Protein AF-A0A842VRJ4-F1 (afdb_monomer_lite)

Foldseek 3Di:
DDDDPPPPPVVPPPPPPDDDDDDPPDDDPDPPPVQPPPPPDDPDDFDQDPNFTWDFPVRLCVLLVHHPVRVVVCVVVVVDDAAPDADPVRTRIDGPVNSVVSNVSVPDDPDD

Secondary structure (DSSP, 8-state):
----TTSSSSSSSGGG-------S---------TT-----S--PPPEEETTEEEEEHHHHHHHHT--HHHHHHHHHHTSSPPPS-B-TT--BEE-HHHHHHHHHHHH-----

Radius of gyration: 24.14 Å; chains: 1; bounding box: 70×56×39 Å

Structure (mmCIF, N/CA/C/O backbone):
data_AF-A0A842VRJ4-F1
#
_entry.id   AF-A0A842VRJ4-F1
#
loop_
_atom_site.group_PDB
_atom_site.id
_atom_site.type_symbol
_atom_site.label_atom_id
_atom_site.label_alt_id
_atom_site.label_comp_id
_atom_site.label_asym_id
_atom_site.label_entity_id
_atom_site.label_seq_id
_atom_site.pdbx_PDB_ins_code
_atom_site.Cartn_x
_atom_site.Cartn_y
_atom_site.Cartn_z
_atom_site.occupancy
_atom_site.B_iso_or_equiv
_atom_site.auth_seq_id
_atom_site.auth_comp_id
_atom_site.auth_asym_id
_atom_site.auth_atom_id
_atom_site.pdbx_PDB_model_num
ATOM 1 N N . MET A 1 1 ? 54.005 -25.504 5.655 1.00 41.00 1 MET A N 1
ATOM 2 C CA . MET A 1 1 ? 52.635 -24.961 5.539 1.00 41.00 1 MET A CA 1
ATOM 3 C C . MET A 1 1 ? 51.728 -26.044 4.990 1.00 41.00 1 MET A C 1
ATOM 5 O O . MET A 1 1 ? 51.775 -26.344 3.808 1.00 41.00 1 MET A O 1
ATOM 9 N N . LYS A 1 2 ? 50.998 -26.705 5.890 1.00 46.06 2 LYS A N 1
ATOM 10 C CA . LYS A 1 2 ? 49.947 -27.672 5.574 1.00 46.06 2 LYS A CA 1
ATOM 11 C C . LYS A 1 2 ? 48.639 -26.891 5.490 1.00 46.06 2 LYS A C 1
ATOM 13 O O . LYS A 1 2 ? 48.284 -26.261 6.479 1.00 46.06 2 LYS A O 1
ATOM 18 N N . LEU A 1 3 ? 47.944 -26.942 4.356 1.00 44.84 3 LEU A N 1
ATOM 19 C CA . LEU A 1 3 ? 46.532 -26.575 4.280 1.00 44.84 3 LEU A CA 1
ATOM 20 C C . LEU A 1 3 ? 45.831 -27.418 3.195 1.00 44.84 3 LEU A C 1
ATOM 22 O O . LEU A 1 3 ? 46.078 -27.261 2.006 1.00 44.84 3 LEU A O 1
ATOM 26 N N . ASN A 1 4 ? 44.964 -28.313 3.673 1.00 45.78 4 ASN A N 1
ATOM 27 C CA . ASN A 1 4 ? 43.697 -28.757 3.081 1.00 45.78 4 ASN A CA 1
ATOM 28 C C . ASN A 1 4 ? 43.668 -29.597 1.790 1.00 45.78 4 ASN A C 1
ATOM 30 O O . ASN A 1 4 ? 43.011 -29.249 0.816 1.00 45.78 4 ASN A O 1
ATOM 34 N N . ALA A 1 5 ? 44.178 -30.828 1.886 1.00 54.34 5 ALA A N 1
ATOM 35 C CA . ALA A 1 5 ? 43.800 -31.951 1.013 1.00 54.34 5 ALA A CA 1
ATOM 36 C C . ALA A 1 5 ? 42.419 -32.582 1.355 1.00 54.34 5 ALA A C 1
ATOM 38 O O . ALA A 1 5 ? 42.069 -33.633 0.827 1.00 54.34 5 ALA A O 1
ATOM 39 N N . TYR A 1 6 ? 41.624 -31.964 2.242 1.00 56.69 6 TYR A N 1
ATOM 40 C CA . TYR A 1 6 ? 40.382 -32.547 2.782 1.00 56.69 6 TYR A CA 1
ATOM 41 C C . TYR A 1 6 ? 39.098 -32.138 2.029 1.00 56.69 6 TYR A C 1
ATOM 43 O O . TYR A 1 6 ? 38.030 -32.676 2.294 1.00 56.69 6 TYR A O 1
ATOM 51 N N . ILE A 1 7 ? 39.172 -31.215 1.063 1.00 55.00 7 ILE A N 1
ATOM 52 C CA . ILE A 1 7 ? 37.980 -30.693 0.360 1.00 55.00 7 ILE A CA 1
ATOM 53 C C . ILE A 1 7 ? 37.672 -31.469 -0.935 1.00 55.00 7 ILE A C 1
ATOM 55 O O . ILE A 1 7 ? 36.524 -31.524 -1.362 1.00 55.00 7 ILE A O 1
ATOM 59 N N . PHE A 1 8 ? 38.655 -32.155 -1.525 1.00 52.16 8 PHE A N 1
ATOM 60 C CA . PHE A 1 8 ? 38.472 -32.853 -2.807 1.00 52.16 8 PHE A CA 1
ATOM 61 C C . PHE A 1 8 ? 38.000 -34.309 -2.694 1.00 52.16 8 PHE A C 1
ATOM 63 O O . PHE A 1 8 ? 37.450 -34.852 -3.647 1.00 52.16 8 PHE A O 1
ATOM 70 N N . ILE A 1 9 ? 38.168 -34.946 -1.533 1.00 53.12 9 ILE A N 1
ATOM 71 C CA . ILE A 1 9 ? 37.883 -36.383 -1.365 1.00 53.12 9 ILE A CA 1
ATOM 72 C C . ILE A 1 9 ? 36.426 -36.636 -0.927 1.00 53.12 9 ILE A C 1
ATOM 74 O O . ILE A 1 9 ? 35.908 -37.733 -1.112 1.00 53.12 9 ILE A O 1
ATOM 78 N N . SER A 1 10 ? 35.710 -35.612 -0.448 1.00 49.19 10 SER A N 1
ATOM 79 C CA . SER A 1 10 ? 34.321 -35.761 0.021 1.00 49.19 10 SER A CA 1
ATOM 80 C C . SER A 1 10 ? 33.253 -35.617 -1.080 1.00 49.19 10 SER A C 1
ATOM 82 O O . SER A 1 10 ? 32.104 -35.995 -0.879 1.00 49.19 10 SER A O 1
ATOM 84 N N . PHE A 1 11 ? 33.606 -35.120 -2.272 1.00 45.22 11 PHE A N 1
ATOM 85 C CA . PHE A 1 11 ? 32.644 -34.941 -3.374 1.00 45.22 11 PHE A CA 1
ATOM 86 C C . PHE A 1 11 ? 32.475 -36.203 -4.244 1.00 45.22 11 PHE A C 1
ATOM 88 O O . PHE A 1 11 ? 31.475 -36.363 -4.939 1.00 45.22 11 PHE A O 1
ATOM 95 N N . PHE A 1 12 ? 33.428 -37.139 -4.181 1.00 49.34 12 PHE A N 1
ATOM 96 C CA . PHE A 1 12 ? 33.477 -38.304 -5.075 1.00 49.34 12 PHE A CA 1
ATOM 97 C C . PHE A 1 12 ? 32.681 -39.528 -4.591 1.00 49.34 12 PHE A C 1
ATOM 99 O O . PHE A 1 12 ? 32.523 -40.493 -5.336 1.00 49.34 12 PHE A O 1
ATOM 106 N N . ILE A 1 13 ? 32.155 -39.505 -3.363 1.00 53.72 13 ILE A N 1
ATOM 107 C CA . ILE A 1 13 ? 31.444 -40.651 -2.764 1.00 53.72 13 ILE A CA 1
ATOM 108 C C . ILE A 1 13 ? 29.915 -40.539 -2.920 1.00 53.72 13 ILE A C 1
ATOM 110 O O . ILE A 1 13 ? 29.215 -41.545 -2.839 1.00 53.72 13 ILE A O 1
ATOM 114 N N . PHE A 1 14 ? 29.376 -39.361 -3.248 1.00 47.34 14 PHE A N 1
ATOM 115 C CA . PHE A 1 14 ? 27.922 -39.158 -3.327 1.00 47.34 14 PHE A CA 1
ATOM 116 C C . PHE A 1 14 ? 27.297 -39.490 -4.699 1.00 47.34 14 PHE A C 1
ATOM 118 O O . PHE A 1 14 ? 26.079 -39.505 -4.839 1.00 47.34 14 PHE A O 1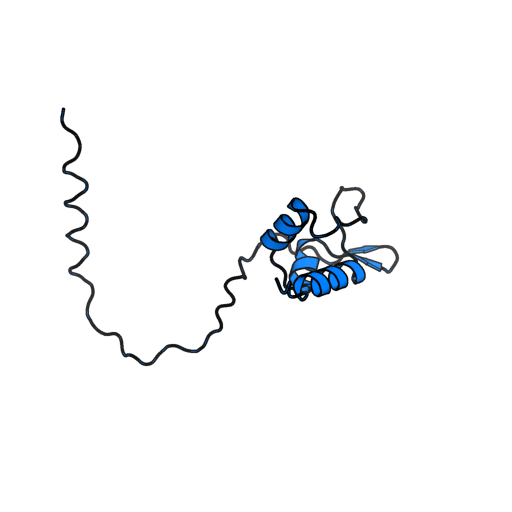
ATOM 125 N N . LEU A 1 15 ? 28.106 -39.812 -5.716 1.00 50.38 15 LEU A N 1
ATOM 126 C CA . LEU A 1 15 ? 27.629 -40.026 -7.092 1.00 50.38 15 LEU A CA 1
ATOM 127 C C . LEU A 1 15 ? 27.324 -41.493 -7.461 1.00 50.38 15 LEU A C 1
ATOM 129 O O . LEU A 1 15 ? 27.120 -41.795 -8.634 1.00 50.38 15 LEU A O 1
ATOM 133 N N . LYS A 1 16 ? 27.311 -42.424 -6.495 1.00 53.50 16 LYS A N 1
ATOM 134 C CA . LYS A 1 16 ? 27.105 -43.868 -6.753 1.00 53.50 16 LYS A CA 1
ATOM 135 C C . LYS A 1 16 ? 25.782 -44.454 -6.245 1.00 53.50 16 LYS A C 1
ATOM 137 O O . LYS A 1 16 ? 25.599 -45.662 -6.327 1.00 53.50 16 LYS A O 1
ATOM 142 N N . PHE A 1 17 ? 24.852 -43.629 -5.764 1.00 55.56 17 PHE A N 1
ATOM 143 C CA . PHE A 1 17 ? 23.602 -44.103 -5.148 1.00 55.56 17 PHE A CA 1
ATOM 144 C C . PHE A 1 17 ? 22.319 -43.489 -5.728 1.00 55.56 17 PHE A C 1
ATOM 146 O O . PHE A 1 17 ? 21.300 -43.446 -5.047 1.00 55.56 17 PHE A O 1
ATOM 153 N N . PHE A 1 18 ? 22.330 -43.039 -6.986 1.00 45.31 18 PHE A N 1
ATOM 154 C CA . PHE A 1 18 ? 21.108 -42.581 -7.654 1.00 45.31 18 PHE A CA 1
ATOM 155 C C . PHE A 1 18 ? 20.643 -43.618 -8.690 1.00 45.31 18 PHE A C 1
ATOM 157 O O . PHE A 1 18 ? 21.192 -43.660 -9.793 1.00 45.31 18 PHE A O 1
ATOM 164 N N . PRO A 1 19 ? 19.690 -44.508 -8.350 1.00 51.34 19 PRO A N 1
ATOM 165 C CA . PRO A 1 19 ? 19.136 -45.436 -9.317 1.00 51.34 19 PRO A CA 1
ATOM 166 C C . PRO A 1 19 ? 18.254 -44.714 -10.340 1.00 51.34 19 PRO A C 1
ATOM 168 O O . PRO A 1 19 ? 17.403 -43.881 -10.037 1.00 51.34 19 PRO A O 1
ATOM 171 N N . LEU A 1 20 ? 18.520 -45.106 -11.577 1.00 59.84 20 LEU A N 1
ATOM 172 C CA . LEU A 1 20 ? 17.906 -44.768 -12.844 1.00 59.84 20 LEU A CA 1
ATOM 173 C C . LEU A 1 20 ? 16.436 -45.235 -12.906 1.00 59.84 20 LEU A C 1
ATOM 175 O O . LEU A 1 20 ? 16.186 -46.429 -13.020 1.00 59.84 20 LEU A O 1
ATOM 179 N N . HIS A 1 21 ? 15.477 -44.305 -12.873 1.00 64.31 21 HIS A N 1
ATOM 180 C CA . HIS A 1 21 ? 14.257 -44.352 -13.697 1.00 64.31 21 HIS A CA 1
ATOM 181 C C . HIS A 1 21 ? 13.461 -43.042 -13.556 1.00 64.31 21 HIS A C 1
ATOM 183 O O . HIS A 1 21 ? 12.780 -42.815 -12.561 1.00 64.31 21 HIS A O 1
ATOM 189 N N . LEU A 1 22 ? 13.514 -42.189 -14.580 1.00 55.50 22 LEU A N 1
ATOM 190 C CA . LEU A 1 22 ? 12.563 -41.092 -14.783 1.00 55.50 22 LEU A CA 1
ATOM 191 C C . LEU A 1 22 ? 11.726 -41.433 -16.027 1.00 55.50 22 LEU A C 1
ATOM 193 O O . LEU A 1 22 ? 12.278 -41.423 -17.129 1.00 55.50 22 LEU A O 1
ATOM 197 N N . PRO A 1 23 ? 10.428 -41.774 -15.905 1.00 53.03 23 PRO A N 1
ATOM 198 C CA . PRO A 1 23 ? 9.531 -41.778 -17.053 1.00 53.03 23 PRO A CA 1
ATOM 199 C C . PRO A 1 23 ? 9.284 -40.332 -17.514 1.00 53.03 23 PRO A C 1
ATOM 201 O O . PRO A 1 23 ? 8.798 -39.491 -16.759 1.00 53.03 23 PRO A O 1
ATOM 204 N N . LEU A 1 24 ? 9.633 -40.059 -18.771 1.00 51.72 24 LEU A N 1
ATOM 205 C CA . LEU A 1 24 ? 9.490 -38.784 -19.486 1.00 51.72 24 LEU A CA 1
ATOM 206 C C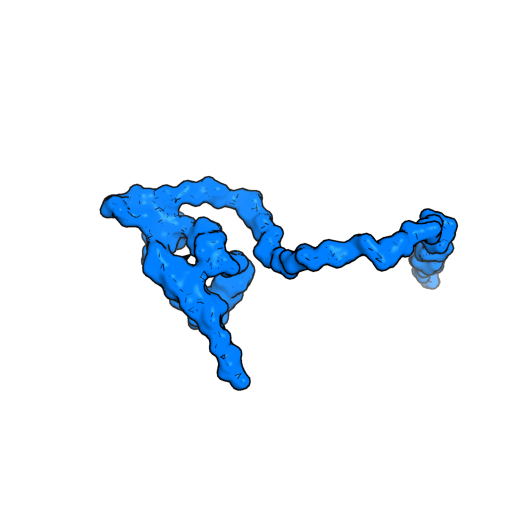 . LEU A 1 24 ? 8.024 -38.423 -19.809 1.00 51.72 24 LEU A C 1
ATOM 208 O O . LEU A 1 24 ? 7.714 -38.137 -20.958 1.00 51.72 24 LEU A O 1
ATOM 212 N N . SER A 1 25 ? 7.115 -38.418 -18.831 1.00 51.59 25 SER A N 1
ATOM 213 C CA . SER A 1 25 ? 5.723 -37.999 -19.081 1.00 51.59 25 SER A CA 1
ATOM 214 C C . SER A 1 25 ? 5.026 -37.415 -17.854 1.00 51.59 25 SER A C 1
ATOM 216 O O . SER A 1 25 ? 3.905 -37.799 -17.558 1.00 51.59 25 SER A O 1
ATOM 218 N N . PHE A 1 26 ? 5.647 -36.498 -17.114 1.00 52.62 26 PHE A N 1
ATOM 219 C CA . PHE A 1 26 ? 4.911 -35.706 -16.120 1.00 52.62 26 PHE A CA 1
ATOM 220 C C . PHE A 1 26 ? 5.550 -34.325 -15.956 1.00 52.62 26 PHE A C 1
ATOM 222 O O . PHE A 1 26 ? 6.248 -34.054 -14.987 1.00 52.62 26 PHE A O 1
ATOM 229 N N . THR A 1 27 ? 5.274 -33.426 -16.899 1.00 41.66 27 THR A N 1
ATOM 230 C CA . THR A 1 27 ? 5.311 -31.991 -16.599 1.00 41.66 27 THR A CA 1
ATOM 231 C C . THR A 1 27 ? 3.956 -31.417 -16.953 1.00 41.66 27 THR A C 1
ATOM 233 O O . THR A 1 27 ? 3.671 -31.045 -18.088 1.00 41.66 27 THR A O 1
ATOM 236 N N . ILE A 1 28 ? 3.100 -31.400 -15.938 1.00 49.41 28 ILE A N 1
ATOM 237 C CA . ILE A 1 28 ? 1.921 -30.552 -15.886 1.00 49.41 28 ILE A CA 1
ATOM 238 C C . ILE A 1 28 ? 2.409 -29.109 -16.056 1.00 49.41 28 ILE A C 1
ATOM 240 O O . ILE A 1 28 ? 3.317 -28.668 -15.351 1.00 49.41 28 ILE A O 1
ATOM 244 N N . LEU A 1 29 ? 1.797 -28.394 -16.997 1.00 45.72 29 LEU A N 1
ATOM 245 C CA . LEU A 1 29 ? 1.856 -26.943 -17.156 1.00 45.72 29 LEU A CA 1
ATOM 246 C C . LEU A 1 29 ? 1.259 -26.293 -15.896 1.00 45.72 29 LEU A C 1
ATOM 248 O O . LEU A 1 29 ? 0.100 -25.893 -15.863 1.00 45.72 29 LEU A O 1
ATOM 252 N N . ILE A 1 30 ? 2.034 -26.240 -14.818 1.00 46.19 30 ILE A N 1
ATOM 253 C CA . ILE A 1 30 ? 1.781 -25.302 -13.731 1.00 46.19 30 ILE A CA 1
ATOM 254 C C . ILE A 1 30 ? 2.468 -24.013 -14.182 1.00 46.19 30 ILE A C 1
ATOM 256 O O . ILE A 1 30 ? 3.698 -24.019 -14.298 1.00 46.19 30 ILE A O 1
ATOM 260 N N . PRO A 1 31 ? 1.745 -22.912 -14.459 1.00 39.91 31 PRO A N 1
ATOM 261 C CA . PRO A 1 31 ? 2.391 -21.616 -14.506 1.00 39.91 31 PRO A CA 1
ATOM 262 C C . PRO A 1 31 ? 2.916 -21.367 -13.096 1.00 39.91 31 PRO A C 1
ATOM 264 O O . PRO A 1 31 ? 2.178 -21.031 -12.171 1.00 39.91 31 PRO A O 1
ATOM 267 N N . ILE A 1 32 ? 4.205 -21.622 -12.907 1.00 46.28 32 ILE A N 1
ATOM 268 C CA . ILE A 1 32 ? 4.937 -21.138 -11.751 1.00 46.28 32 ILE A CA 1
ATOM 269 C C . ILE A 1 32 ? 4.847 -19.617 -11.871 1.00 46.28 32 ILE A C 1
ATOM 271 O O . ILE A 1 32 ? 5.568 -19.017 -12.656 1.00 46.28 32 ILE A O 1
ATOM 275 N N . ASN A 1 33 ? 3.909 -19.001 -11.155 1.00 51.84 33 ASN A N 1
ATOM 276 C CA . ASN A 1 33 ? 4.054 -17.623 -10.715 1.00 51.84 33 ASN A CA 1
ATOM 277 C C . ASN A 1 33 ? 4.970 -17.701 -9.486 1.00 51.84 33 ASN A C 1
ATOM 279 O O . ASN A 1 33 ? 4.484 -18.016 -8.399 1.00 51.84 33 ASN A O 1
ATOM 283 N N . PRO A 1 34 ? 6.292 -17.472 -9.609 1.00 44.75 34 PRO A N 1
ATOM 284 C CA . PRO A 1 34 ? 7.224 -17.627 -8.491 1.00 44.75 34 PRO A CA 1
ATOM 285 C C . PRO A 1 34 ? 7.076 -16.531 -7.419 1.00 44.75 34 PRO A C 1
ATOM 287 O O . PRO A 1 34 ? 7.837 -16.508 -6.459 1.00 44.75 34 PRO A O 1
ATOM 290 N N . PHE A 1 35 ? 6.105 -15.622 -7.551 1.00 44.56 35 PHE A N 1
ATOM 291 C CA . PHE A 1 35 ? 5.937 -14.451 -6.688 1.00 44.56 35 PHE A CA 1
ATOM 292 C C . PHE A 1 35 ? 4.968 -14.641 -5.511 1.00 44.56 35 PHE A C 1
ATOM 294 O O . PHE A 1 35 ? 4.429 -13.669 -4.993 1.00 44.56 35 PHE A O 1
ATOM 301 N N .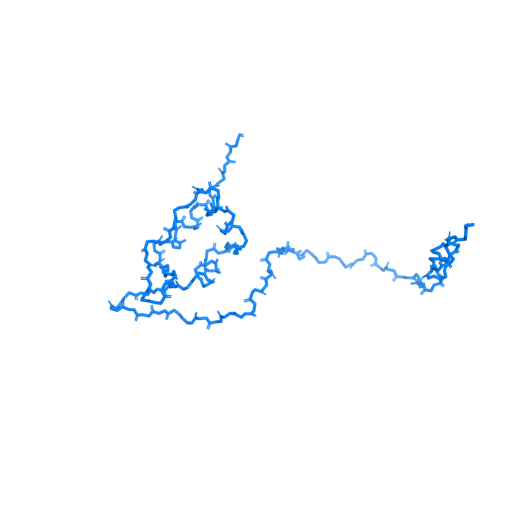 GLN A 1 36 ? 4.782 -15.868 -5.023 1.00 47.62 36 GLN A N 1
ATOM 302 C CA . GLN A 1 36 ? 4.182 -16.089 -3.702 1.00 47.62 36 GLN A CA 1
ATOM 303 C C . GLN A 1 36 ? 5.255 -16.418 -2.661 1.00 47.62 36 GLN A C 1
ATOM 305 O O . GLN A 1 36 ? 5.268 -17.491 -2.060 1.00 47.62 36 GLN A O 1
ATOM 310 N N . THR A 1 37 ? 6.137 -15.455 -2.378 1.00 38.88 37 THR A N 1
ATOM 311 C CA . THR A 1 37 ? 6.751 -15.385 -1.047 1.00 38.88 37 THR A CA 1
ATOM 312 C C . THR A 1 37 ? 5.703 -14.856 -0.090 1.00 38.88 37 THR A C 1
ATOM 314 O O . THR A 1 37 ? 5.540 -13.661 0.121 1.00 38.88 37 THR A O 1
ATOM 317 N N . ILE A 1 38 ? 4.950 -15.797 0.457 1.00 44.56 38 ILE A N 1
ATOM 318 C CA . ILE A 1 38 ? 4.021 -15.599 1.551 1.00 44.56 38 ILE A CA 1
ATOM 319 C C . ILE A 1 38 ? 4.744 -14.829 2.675 1.00 44.56 38 ILE A C 1
ATOM 321 O O . ILE A 1 38 ? 5.508 -15.420 3.442 1.00 44.56 38 ILE A O 1
ATOM 325 N N . SER A 1 39 ? 4.480 -13.527 2.818 1.00 43.72 39 SER A N 1
ATOM 326 C CA . SER A 1 39 ? 4.746 -12.772 4.047 1.00 43.72 39 SER A CA 1
ATOM 327 C C . SER A 1 39 ? 3.709 -13.199 5.094 1.00 43.72 39 SER A C 1
ATOM 329 O O . SER A 1 39 ? 2.794 -12.477 5.483 1.00 43.72 39 SER A O 1
ATOM 331 N N . LYS A 1 40 ? 3.811 -14.459 5.531 1.00 52.72 40 LYS A N 1
ATOM 332 C CA . LYS A 1 40 ? 2.966 -15.048 6.575 1.00 52.72 40 LYS A CA 1
ATOM 333 C C . LYS A 1 40 ? 3.286 -14.336 7.882 1.00 52.72 40 LYS A C 1
ATOM 335 O O . LYS A 1 40 ? 4.188 -14.726 8.613 1.00 52.72 40 LYS A O 1
ATOM 340 N N . GLY A 1 41 ? 2.545 -13.273 8.156 1.00 43.94 41 GLY A N 1
ATOM 341 C CA . GLY A 1 41 ? 2.603 -12.594 9.438 1.00 43.94 41 GLY A CA 1
ATOM 342 C C . GLY A 1 41 ? 2.346 -11.105 9.346 1.00 43.94 41 GLY A C 1
ATOM 343 O O . GLY A 1 41 ? 3.219 -10.350 9.730 1.00 43.94 41 GLY A O 1
ATOM 344 N N . VAL A 1 42 ? 1.187 -10.677 8.839 1.00 55.25 42 VAL A N 1
ATOM 345 C CA . VAL A 1 42 ? 0.114 -10.109 9.675 1.00 55.25 42 VAL A CA 1
ATOM 346 C C . VAL A 1 42 ? -1.173 -10.105 8.832 1.00 55.25 42 VAL A C 1
ATOM 348 O O . VAL A 1 42 ? -1.323 -9.262 7.953 1.00 55.25 42 VAL A O 1
ATOM 351 N N . ASN A 1 43 ? -2.126 -11.001 9.110 1.00 51.75 43 ASN A N 1
ATOM 352 C CA . ASN A 1 43 ? -3.505 -10.841 8.626 1.00 51.75 43 ASN A CA 1
ATOM 353 C C . ASN A 1 43 ? -4.115 -9.639 9.355 1.00 51.75 43 ASN A C 1
ATOM 355 O O . ASN A 1 43 ? -4.728 -9.792 10.413 1.00 51.75 43 ASN A O 1
ATOM 359 N N . ARG A 1 44 ? -3.877 -8.423 8.860 1.00 66.19 44 ARG A N 1
ATOM 360 C CA . ARG A 1 44 ? -4.559 -7.242 9.383 1.00 66.19 44 ARG A CA 1
ATOM 361 C C . ARG A 1 44 ? -5.871 -7.111 8.642 1.00 66.19 44 ARG A C 1
ATOM 363 O O . ARG A 1 44 ? -5.878 -7.008 7.426 1.00 66.19 44 ARG A O 1
ATOM 370 N N . LEU A 1 45 ? -6.958 -7.145 9.400 1.00 74.69 45 LEU A N 1
ATOM 371 C CA . LEU A 1 45 ? -8.286 -6.906 8.866 1.00 74.69 45 LEU A CA 1
ATOM 372 C C . LEU A 1 45 ? -8.381 -5.470 8.321 1.00 74.69 45 LEU A C 1
ATOM 374 O O . LEU A 1 45 ? -7.764 -4.564 8.903 1.00 74.69 45 LEU A O 1
ATOM 378 N N . PRO A 1 46 ? -9.192 -5.249 7.275 1.00 78.38 46 PRO A N 1
ATOM 379 C CA . PRO A 1 46 ? -9.449 -3.917 6.759 1.00 78.38 46 PRO A CA 1
ATOM 380 C C . PRO A 1 46 ? -10.091 -3.052 7.845 1.00 78.38 46 PRO A C 1
ATOM 382 O O . PRO A 1 46 ? -11.015 -3.469 8.552 1.00 78.38 46 PRO A O 1
ATOM 385 N N . VAL A 1 47 ? -9.597 -1.826 7.990 1.00 83.38 47 VAL A N 1
ATOM 386 C CA . VAL A 1 47 ? -10.043 -0.893 9.025 1.00 83.38 47 VAL A CA 1
ATOM 387 C C . VAL A 1 47 ? -11.140 -0.010 8.456 1.00 83.38 47 VAL A C 1
ATOM 389 O O . VAL A 1 47 ? -10.935 0.703 7.479 1.00 83.38 47 VAL A O 1
ATOM 392 N N . LYS A 1 48 ? -12.309 -0.001 9.094 1.00 86.75 48 LYS A N 1
ATOM 393 C CA . LYS A 1 48 ? -13.391 0.925 8.744 1.00 86.75 48 LYS A CA 1
ATOM 394 C C . LYS A 1 48 ? -13.296 2.165 9.626 1.00 86.75 48 LYS A C 1
ATOM 396 O O . LYS A 1 48 ? -13.531 2.083 10.829 1.00 86.75 48 LYS A O 1
ATOM 401 N N . ILE A 1 49 ? -12.965 3.316 9.045 1.00 84.00 49 ILE A N 1
ATOM 402 C CA . ILE A 1 49 ? -12.898 4.601 9.756 1.00 84.00 49 ILE A CA 1
ATOM 403 C C . ILE A 1 49 ? -13.903 5.552 9.109 1.00 84.00 49 ILE A C 1
ATOM 405 O O . ILE A 1 49 ? -13.809 5.838 7.919 1.00 84.00 49 ILE A O 1
ATOM 409 N N . LYS A 1 50 ? -14.869 6.058 9.891 1.00 82.50 50 LYS A N 1
ATOM 410 C CA . LYS A 1 50 ? -15.896 7.016 9.423 1.00 82.50 50 LYS A CA 1
ATOM 411 C C . LYS A 1 50 ? -16.642 6.557 8.152 1.00 82.50 50 LYS A C 1
ATOM 413 O O . LYS A 1 50 ? -16.921 7.360 7.270 1.00 82.50 50 LYS A O 1
ATOM 418 N N . GLY A 1 51 ? -16.923 5.258 8.036 1.00 84.25 51 GLY A N 1
ATOM 419 C CA . GLY A 1 51 ? -17.614 4.679 6.876 1.00 84.25 51 GLY A CA 1
ATOM 420 C C . GLY A 1 51 ? -16.740 4.452 5.637 1.00 84.25 51 GLY A C 1
ATOM 421 O O . GLY A 1 51 ? -17.226 3.871 4.674 1.00 84.25 51 GLY A O 1
ATOM 422 N N . LYS A 1 52 ? -15.458 4.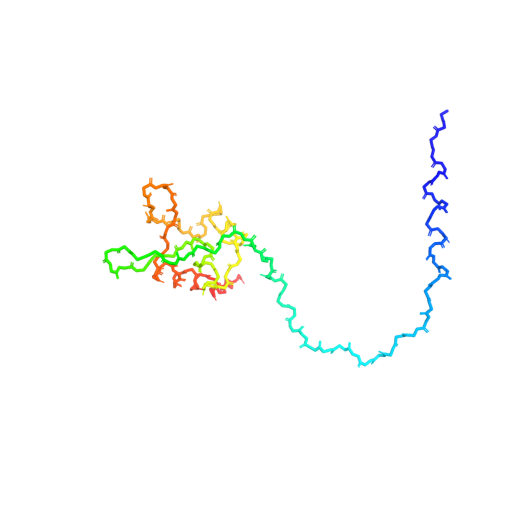836 5.662 1.00 85.88 52 LYS A N 1
ATOM 423 C CA . LYS A 1 52 ? -14.485 4.512 4.611 1.00 85.88 52 LYS A CA 1
ATOM 424 C C . LYS A 1 52 ? -13.660 3.291 5.001 1.00 85.88 52 LYS A C 1
ATOM 426 O O . LYS A 1 52 ? -13.330 3.114 6.178 1.00 85.88 52 LYS A O 1
ATOM 431 N N . ILE A 1 53 ? -13.355 2.451 4.018 1.00 89.38 53 ILE A N 1
ATOM 432 C CA . ILE A 1 53 ? -12.524 1.264 4.201 1.00 89.38 53 ILE A CA 1
ATOM 433 C C . ILE A 1 53 ? -11.073 1.652 3.935 1.00 89.38 53 ILE A C 1
ATOM 435 O O . ILE A 1 53 ? -10.769 2.335 2.961 1.00 89.38 53 ILE A O 1
ATOM 439 N N . PHE A 1 54 ? -10.198 1.236 4.839 1.00 90.12 54 PHE A N 1
ATOM 440 C CA . PHE A 1 54 ? -8.766 1.430 4.741 1.00 90.12 54 PHE A CA 1
ATOM 441 C C . PHE A 1 54 ? -8.058 0.088 4.830 1.00 90.12 54 PHE A C 1
ATOM 443 O O . PHE A 1 54 ? -8.352 -0.736 5.701 1.00 90.12 54 PHE A O 1
ATOM 450 N N . TYR A 1 55 ? -7.087 -0.087 3.952 1.00 89.50 55 TYR A N 1
ATOM 451 C CA . TYR A 1 55 ? -6.305 -1.297 3.799 1.00 89.50 55 TYR A CA 1
ATOM 452 C C . TYR A 1 55 ? -4.894 -1.073 4.319 1.00 89.50 55 TYR A C 1
ATOM 454 O O . TYR A 1 55 ? -4.298 -0.009 4.142 1.00 89.50 55 TYR A O 1
ATOM 462 N N . TYR A 1 56 ? -4.335 -2.079 4.975 1.00 89.38 56 TYR A N 1
ATOM 463 C CA . TYR A 1 56 ? -2.915 -2.048 5.303 1.00 89.38 56 TYR A CA 1
ATOM 464 C C . TYR A 1 56 ? -2.072 -2.330 4.069 1.00 89.38 56 TYR A C 1
ATOM 466 O O . TYR A 1 56 ? -2.557 -2.926 3.118 1.00 89.38 56 TYR A O 1
ATOM 474 N N . THR A 1 57 ? -0.790 -1.962 4.114 1.00 88.75 57 THR A N 1
ATOM 475 C CA . THR A 1 57 ? 0.150 -2.204 3.010 1.00 88.75 57 THR A CA 1
ATOM 476 C C . THR A 1 57 ? 0.097 -3.638 2.488 1.00 88.75 57 THR A C 1
ATOM 478 O O . THR A 1 57 ? -0.015 -3.823 1.288 1.00 88.75 57 THR A O 1
ATOM 481 N N . SER A 1 58 ? 0.129 -4.648 3.364 1.00 86.06 58 SER A N 1
ATOM 482 C CA . SER A 1 58 ? 0.078 -6.052 2.938 1.00 86.06 58 SER A CA 1
ATOM 483 C C . SER A 1 58 ? -1.209 -6.375 2.178 1.00 86.06 58 SER A C 1
ATOM 485 O O . SER A 1 58 ? -1.158 -6.914 1.084 1.00 86.06 58 SER A O 1
ATOM 487 N N . GLU A 1 59 ? -2.358 -5.964 2.715 1.00 87.62 59 GLU A N 1
ATOM 488 C CA . GLU A 1 59 ? -3.664 -6.235 2.111 1.00 87.62 59 GLU A CA 1
ATOM 489 C C . GLU A 1 59 ? -3.872 -5.457 0.803 1.00 87.62 59 GLU A C 1
ATOM 491 O O . GLU A 1 59 ? -4.417 -5.987 -0.161 1.00 87.62 59 GLU A O 1
ATOM 496 N N . ALA A 1 60 ? -3.414 -4.205 0.750 1.00 89.56 60 ALA A N 1
ATOM 497 C CA . ALA A 1 60 ? -3.462 -3.375 -0.447 1.00 89.56 60 ALA A CA 1
ATOM 498 C C . ALA A 1 60 ? -2.629 -3.978 -1.584 1.00 89.56 60 ALA A C 1
ATOM 500 O O . ALA A 1 60 ? -3.088 -4.037 -2.722 1.00 89.56 60 ALA A O 1
ATOM 501 N N . LEU A 1 61 ? -1.429 -4.464 -1.265 1.00 88.62 61 LEU A N 1
ATOM 502 C CA . LEU A 1 61 ? -0.529 -5.105 -2.218 1.00 88.62 61 LEU A CA 1
ATOM 503 C C . LEU A 1 61 ? -1.054 -6.458 -2.698 1.00 88.62 61 LEU A C 1
ATOM 505 O O . LEU A 1 61 ? -1.037 -6.717 -3.900 1.00 88.62 61 LEU A O 1
ATOM 509 N N . ASP A 1 62 ? -1.609 -7.264 -1.791 1.00 87.94 62 ASP A N 1
ATOM 510 C CA . ASP A 1 62 ? -2.276 -8.520 -2.143 1.00 87.94 62 ASP A CA 1
ATOM 511 C C . ASP A 1 62 ? -3.461 -8.263 -3.089 1.00 87.94 62 ASP A C 1
ATOM 513 O O . ASP A 1 62 ? -3.616 -8.948 -4.100 1.00 87.94 62 ASP A O 1
ATOM 517 N N . LYS A 1 63 ? -4.267 -7.227 -2.816 1.00 88.25 63 LYS A N 1
ATOM 518 C CA . LYS A 1 63 ? -5.374 -6.802 -3.690 1.00 88.25 63 LYS A CA 1
ATOM 519 C C . LYS A 1 63 ? -4.911 -6.273 -5.043 1.00 88.25 63 LYS A C 1
ATOM 521 O O . LYS A 1 63 ? -5.643 -6.416 -6.025 1.00 88.25 63 LYS A O 1
ATOM 526 N N . ALA A 1 64 ? -3.751 -5.628 -5.088 1.00 87.38 64 ALA A N 1
ATOM 527 C CA . ALA A 1 64 ? -3.156 -5.123 -6.316 1.00 87.38 64 ALA A CA 1
ATOM 528 C C . ALA A 1 64 ? -2.395 -6.196 -7.110 1.00 87.38 64 ALA A C 1
ATOM 530 O O . ALA A 1 64 ? -2.065 -5.963 -8.265 1.00 87.38 64 ALA A O 1
ATOM 531 N N . GLY A 1 65 ? -2.115 -7.360 -6.516 1.00 87.81 65 GLY A N 1
ATOM 532 C CA . GLY A 1 65 ? -1.289 -8.395 -7.141 1.00 87.81 65 GLY A CA 1
ATOM 533 C C . GLY A 1 65 ? 0.193 -8.015 -7.239 1.00 87.81 65 GLY A C 1
ATOM 534 O O . GLY A 1 65 ? 0.927 -8.603 -8.031 1.00 87.81 65 GLY A O 1
ATOM 535 N N . VAL A 1 66 ? 0.649 -7.042 -6.445 1.00 86.88 66 VAL A N 1
ATOM 536 C CA . VAL A 1 66 ? 2.031 -6.546 -6.461 1.00 86.88 66 VAL A CA 1
ATOM 537 C C . VAL A 1 66 ? 2.772 -7.068 -5.241 1.00 86.88 66 VAL A C 1
ATOM 539 O O . VAL A 1 66 ? 2.315 -6.937 -4.112 1.00 86.88 66 VAL A O 1
ATOM 542 N N . HIS A 1 67 ? 3.964 -7.623 -5.445 1.00 87.19 67 HIS A N 1
ATOM 543 C CA . HIS A 1 67 ? 4.782 -8.087 -4.330 1.00 87.19 67 HIS A CA 1
ATOM 544 C C . HIS A 1 67 ? 5.384 -6.914 -3.532 1.00 87.19 67 HIS A C 1
ATOM 546 O O . HIS A 1 67 ? 5.808 -5.902 -4.099 1.00 87.19 67 HIS A O 1
ATOM 552 N N . GLU A 1 68 ? 5.512 -7.067 -2.210 1.00 86.88 68 GLU A N 1
ATOM 553 C CA . GLU A 1 68 ? 6.021 -6.010 -1.322 1.00 86.88 68 GLU A CA 1
ATOM 554 C C . GLU A 1 68 ? 7.428 -5.531 -1.690 1.00 86.88 68 GLU A C 1
ATOM 556 O O . GLU A 1 68 ? 7.713 -4.335 -1.613 1.00 86.88 68 GLU A O 1
ATOM 561 N N . SER A 1 69 ? 8.308 -6.430 -2.137 1.00 86.56 69 SER A N 1
ATOM 562 C CA . SER A 1 69 ? 9.650 -6.043 -2.592 1.00 86.56 69 SER A CA 1
ATOM 563 C C . SER A 1 69 ? 9.611 -5.114 -3.809 1.00 86.56 69 SER A C 1
ATOM 565 O O . SER A 1 69 ? 10.404 -4.176 -3.878 1.00 86.56 69 SER A O 1
ATOM 567 N N . THR A 1 70 ? 8.681 -5.342 -4.738 1.00 90.19 70 THR A N 1
ATOM 568 C CA . THR A 1 70 ? 8.503 -4.534 -5.948 1.00 90.19 70 THR A CA 1
ATOM 569 C C . THR A 1 70 ? 7.993 -3.147 -5.591 1.00 90.19 70 THR A C 1
ATOM 571 O O . THR A 1 70 ? 8.600 -2.152 -5.978 1.00 90.19 70 THR A O 1
ATOM 574 N N . TRP A 1 71 ? 6.956 -3.070 -4.756 1.00 89.06 71 TRP A N 1
ATOM 575 C CA . TRP A 1 71 ? 6.431 -1.792 -4.281 1.00 89.06 71 TRP A CA 1
ATOM 576 C C . TRP A 1 71 ? 7.466 -0.989 -3.484 1.00 89.06 71 TRP A C 1
ATOM 578 O O . TRP A 1 71 ? 7.649 0.204 -3.720 1.00 89.06 71 TRP A O 1
ATOM 588 N N . ARG A 1 72 ? 8.216 -1.637 -2.581 1.00 89.75 72 ARG A N 1
ATOM 589 C CA . ARG A 1 72 ? 9.308 -0.980 -1.842 1.00 89.75 72 ARG A CA 1
ATOM 590 C C . ARG A 1 72 ? 10.406 -0.466 -2.774 1.00 89.75 72 ARG A C 1
ATOM 592 O O . ARG A 1 72 ? 10.993 0.575 -2.487 1.00 89.75 72 ARG A O 1
ATOM 599 N N . ARG A 1 73 ? 10.697 -1.183 -3.866 1.00 88.75 73 ARG A N 1
ATOM 600 C CA . ARG A 1 73 ? 11.648 -0.740 -4.894 1.00 88.75 73 ARG A CA 1
ATOM 601 C C . ARG A 1 73 ? 11.143 0.521 -5.594 1.00 88.75 73 ARG A C 1
ATOM 603 O O . ARG A 1 73 ? 11.886 1.494 -5.631 1.00 88.75 73 ARG A O 1
ATOM 610 N N . TRP A 1 74 ? 9.895 0.528 -6.061 1.00 91.56 74 TRP A N 1
ATOM 611 C CA . TRP A 1 74 ? 9.277 1.698 -6.698 1.00 91.56 74 TRP A CA 1
ATOM 612 C C . TRP A 1 74 ? 9.252 2.918 -5.777 1.00 91.56 74 TRP A C 1
ATOM 614 O O . TRP A 1 74 ? 9.661 4.001 -6.180 1.00 91.56 74 TRP A O 1
ATOM 624 N N . LEU A 1 75 ? 8.896 2.733 -4.502 1.00 90.50 75 LEU A N 1
ATOM 625 C CA . LEU A 1 75 ? 8.969 3.806 -3.507 1.00 90.50 75 LEU A CA 1
ATOM 626 C C . LEU A 1 75 ? 10.384 4.362 -3.325 1.00 90.50 75 LEU A C 1
ATOM 628 O O . LEU A 1 75 ? 10.558 5.564 -3.156 1.00 90.50 75 LEU A O 1
ATOM 632 N N . LYS A 1 76 ? 11.398 3.490 -3.311 1.00 90.62 76 LYS A N 1
ATOM 633 C CA . LYS A 1 76 ? 12.795 3.908 -3.146 1.00 90.62 76 LYS A CA 1
ATOM 634 C C . LYS A 1 76 ? 13.301 4.682 -4.364 1.00 90.62 76 LYS A C 1
ATOM 636 O O . LYS A 1 76 ? 14.076 5.618 -4.197 1.00 90.62 76 LYS A O 1
ATOM 641 N N . ASN A 1 77 ? 12.885 4.270 -5.556 1.00 89.62 77 ASN A N 1
ATOM 642 C CA . ASN A 1 77 ? 13.236 4.921 -6.813 1.00 89.62 77 ASN A CA 1
ATOM 643 C C . ASN A 1 77 ? 12.462 6.230 -7.038 1.00 89.62 77 ASN A C 1
ATOM 645 O O . ASN A 1 77 ? 12.912 7.071 -7.807 1.00 89.62 77 ASN A O 1
ATOM 649 N N . GLY A 1 78 ? 11.334 6.413 -6.344 1.00 90.38 78 GLY A N 1
ATOM 650 C CA . GLY A 1 78 ? 10.431 7.545 -6.549 1.00 90.38 78 GLY A CA 1
ATOM 651 C C . GLY A 1 78 ? 9.464 7.346 -7.717 1.00 90.38 78 GLY A C 1
ATOM 652 O O . GLY A 1 78 ? 8.861 8.315 -8.162 1.00 90.38 78 GLY A O 1
ATOM 653 N N . ASP A 1 79 ? 9.303 6.107 -8.193 1.00 86.50 79 ASP A N 1
ATOM 654 C CA . ASP A 1 79 ? 8.435 5.773 -9.327 1.00 86.50 79 ASP A CA 1
ATOM 655 C C . ASP A 1 79 ? 6.939 5.919 -8.971 1.00 86.50 79 ASP A C 1
ATOM 657 O O . ASP A 1 79 ? 6.104 6.157 -9.838 1.00 86.50 79 ASP A O 1
ATOM 661 N N . ILE A 1 80 ? 6.600 5.785 -7.682 1.00 87.50 80 ILE A N 1
ATOM 662 C CA . ILE A 1 80 ? 5.239 5.916 -7.146 1.00 87.50 80 ILE A CA 1
ATOM 663 C C . ILE A 1 80 ? 5.230 6.844 -5.924 1.00 87.50 80 ILE A C 1
ATOM 665 O O . ILE A 1 80 ? 6.158 6.825 -5.110 1.00 87.50 80 ILE A O 1
ATOM 669 N N . GLU A 1 81 ? 4.170 7.643 -5.768 1.00 84.31 81 GLU A N 1
ATOM 670 C CA . GLU A 1 81 ? 3.986 8.498 -4.588 1.00 84.31 81 GLU A CA 1
ATOM 671 C C . GLU A 1 81 ? 3.743 7.663 -3.309 1.00 84.31 81 GLU A C 1
ATOM 673 O O . GLU A 1 81 ? 3.016 6.667 -3.325 1.00 84.31 81 GLU A O 1
ATOM 678 N N . ASP A 1 82 ? 4.329 8.075 -2.170 1.00 84.44 82 ASP A N 1
ATOM 679 C CA . ASP A 1 82 ? 4.013 7.469 -0.862 1.00 84.44 82 ASP A CA 1
ATOM 680 C C . ASP A 1 82 ? 2.577 7.822 -0.443 1.00 84.44 82 ASP A C 1
ATOM 682 O O . ASP A 1 82 ? 2.040 8.891 -0.748 1.00 84.44 82 ASP A O 1
ATOM 686 N N . VAL A 1 83 ? 1.963 6.927 0.327 1.00 84.94 83 VAL A N 1
ATOM 687 C CA . VAL A 1 83 ? 0.578 7.075 0.773 1.00 84.94 83 VAL A CA 1
ATOM 688 C C . VAL A 1 83 ? 0.460 8.248 1.742 1.00 84.94 83 VAL A C 1
ATOM 690 O O . VAL A 1 83 ? 1.103 8.287 2.799 1.00 84.94 83 VAL A O 1
ATOM 693 N N . LYS A 1 84 ? -0.418 9.194 1.401 1.00 81.06 84 LYS A N 1
ATOM 694 C CA . LYS A 1 84 ? -0.667 10.418 2.183 1.00 81.06 84 LYS A CA 1
ATOM 695 C C . LYS A 1 84 ? -1.418 10.125 3.486 1.00 81.06 84 LYS A C 1
ATOM 697 O O . LYS A 1 84 ? -1.255 10.836 4.477 1.00 81.06 84 LYS A O 1
ATOM 702 N N . THR A 1 85 ? -2.196 9.045 3.520 1.00 83.62 85 THR A N 1
ATOM 703 C CA . THR A 1 85 ? -3.002 8.662 4.681 1.00 83.62 85 THR A CA 1
ATOM 704 C C . THR A 1 85 ? -2.198 7.809 5.665 1.00 83.62 85 THR A C 1
ATOM 706 O O . THR A 1 85 ? -1.907 6.634 5.425 1.00 83.62 85 THR A O 1
ATOM 709 N N . LYS A 1 86 ? -1.861 8.396 6.819 1.00 87.06 86 LYS A N 1
ATOM 710 C CA . LYS A 1 86 ? -1.223 7.703 7.949 1.00 87.06 86 LYS A CA 1
ATOM 711 C C . LYS A 1 86 ? -2.120 7.776 9.178 1.00 87.06 86 LYS A C 1
ATOM 713 O O . LYS A 1 86 ? -2.718 8.813 9.460 1.00 87.06 86 LYS A O 1
ATOM 718 N N . ASN A 1 87 ? -2.236 6.673 9.912 1.00 83.44 87 ASN A N 1
ATOM 719 C CA . ASN A 1 87 ? -2.964 6.677 11.180 1.00 83.44 87 ASN A CA 1
ATOM 720 C C . ASN A 1 87 ? -2.132 7.338 12.301 1.00 83.44 87 ASN A C 1
ATOM 722 O O . ASN A 1 87 ? -0.956 7.653 12.121 1.00 83.44 87 ASN A O 1
ATOM 726 N N . ARG A 1 88 ? -2.721 7.489 13.498 1.00 83.12 88 ARG A N 1
ATOM 727 C CA . ARG A 1 88 ? -2.018 8.015 14.688 1.00 83.12 88 ARG A CA 1
ATOM 728 C C . ARG A 1 88 ? -0.762 7.211 15.062 1.00 83.12 88 ARG A C 1
ATOM 730 O O . ARG A 1 88 ? 0.162 7.764 15.642 1.00 83.12 88 ARG A O 1
ATOM 737 N N . ASN A 1 89 ? -0.721 5.927 14.713 1.00 83.69 89 ASN A N 1
ATOM 738 C CA . ASN A 1 89 ? 0.408 5.035 14.983 1.00 83.69 89 ASN A CA 1
ATOM 739 C C . ASN A 1 89 ? 1.486 5.099 13.882 1.00 83.69 89 ASN A C 1
ATOM 741 O O . ASN A 1 89 ? 2.440 4.326 13.917 1.00 83.69 89 ASN A O 1
ATOM 745 N N . GLY A 1 90 ? 1.325 5.970 12.879 1.00 83.88 90 GLY A N 1
ATOM 746 C CA . GLY A 1 90 ? 2.242 6.100 11.746 1.00 83.88 90 GLY A CA 1
ATOM 747 C C . GLY A 1 90 ? 2.125 4.986 10.702 1.00 83.88 90 GLY A C 1
ATOM 748 O O . GLY A 1 90 ? 2.972 4.884 9.816 1.00 83.88 90 GLY A O 1
ATOM 749 N N . TRP A 1 91 ? 1.099 4.138 10.776 1.00 85.75 91 TRP A N 1
ATOM 750 C CA . TRP A 1 91 ? 0.851 3.101 9.777 1.00 85.75 91 TRP A CA 1
ATOM 751 C C . TRP A 1 91 ? 0.231 3.702 8.522 1.00 85.75 91 TRP A C 1
ATOM 753 O O . TRP A 1 91 ? -0.706 4.499 8.606 1.00 85.75 91 TRP A O 1
ATOM 763 N N . ARG A 1 92 ? 0.749 3.275 7.368 1.00 88.69 92 ARG A N 1
ATOM 764 C CA . ARG A 1 92 ? 0.206 3.601 6.049 1.00 88.69 92 ARG A CA 1
ATOM 765 C C . ARG A 1 92 ? -1.132 2.895 5.868 1.00 88.69 92 ARG A C 1
ATOM 767 O O . ARG A 1 92 ? -1.229 1.692 6.121 1.00 88.69 92 ARG A O 1
ATOM 774 N N . LEU A 1 93 ? -2.134 3.657 5.455 1.00 90.12 93 LEU A N 1
ATOM 775 C CA . LEU A 1 93 ? -3.479 3.175 5.184 1.00 90.12 93 LEU A CA 1
ATOM 776 C C . LEU A 1 93 ? -3.842 3.519 3.746 1.00 90.12 93 LEU A C 1
ATOM 778 O O . LEU A 1 93 ? -3.909 4.688 3.393 1.00 90.12 93 LEU A O 1
ATOM 782 N N . PHE A 1 94 ? -4.079 2.496 2.944 1.00 90.12 94 PHE A N 1
ATOM 783 C CA . PHE A 1 94 ? -4.450 2.616 1.545 1.00 90.12 94 PHE A CA 1
ATOM 784 C C . PHE A 1 94 ? -5.966 2.706 1.426 1.00 90.12 94 PHE A C 1
ATOM 786 O O . PHE A 1 94 ? -6.698 2.008 2.132 1.00 90.12 94 PHE A O 1
ATOM 793 N N . THR A 1 95 ? -6.432 3.563 0.536 1.00 92.06 95 THR A N 1
ATOM 794 C CA . THR A 1 95 ? -7.824 3.602 0.084 1.00 92.06 95 THR A CA 1
ATOM 795 C C . THR A 1 95 ? -8.002 2.722 -1.152 1.00 92.06 95 THR A C 1
ATOM 797 O O . THR A 1 95 ? -7.019 2.283 -1.749 1.00 92.06 95 THR A O 1
ATOM 800 N N . ASP A 1 96 ? -9.247 2.443 -1.541 1.00 90.56 96 ASP A N 1
ATOM 801 C CA . ASP A 1 96 ? -9.519 1.743 -2.802 1.00 90.56 96 ASP A CA 1
ATOM 802 C C . ASP A 1 96 ? -8.936 2.498 -4.012 1.00 90.56 96 ASP A C 1
ATOM 804 O O . ASP A 1 96 ? -8.372 1.866 -4.902 1.00 90.56 96 ASP A O 1
ATOM 808 N N . ASP A 1 97 ? -8.971 3.837 -3.992 1.00 90.69 97 ASP A N 1
ATOM 809 C CA . ASP A 1 97 ? -8.381 4.686 -5.036 1.00 90.69 97 ASP A CA 1
ATOM 810 C C . ASP A 1 97 ? -6.856 4.489 -5.125 1.00 90.69 97 ASP A C 1
ATOM 812 O O . ASP A 1 97 ? -6.300 4.347 -6.213 1.00 90.69 97 ASP A O 1
ATOM 816 N N . ASP A 1 98 ? -6.169 4.406 -3.979 1.00 89.75 98 ASP A N 1
ATOM 817 C CA . ASP A 1 98 ? -4.722 4.145 -3.941 1.00 89.75 98 ASP A CA 1
ATOM 818 C C . ASP A 1 98 ? -4.380 2.756 -4.496 1.00 89.75 98 ASP A C 1
ATOM 820 O O . ASP A 1 98 ? -3.364 2.586 -5.171 1.00 89.75 98 ASP A O 1
ATOM 824 N N . ILE A 1 99 ? -5.219 1.752 -4.215 1.00 90.75 99 ILE A N 1
ATOM 825 C CA . ILE A 1 99 ? -5.042 0.394 -4.747 1.00 90.75 99 ILE A CA 1
ATOM 826 C C . ILE A 1 99 ? -5.228 0.396 -6.263 1.00 90.75 99 ILE A C 1
ATOM 828 O O . ILE A 1 99 ? -4.464 -0.273 -6.956 1.00 90.75 99 ILE A O 1
ATOM 832 N N . GLN A 1 100 ? -6.207 1.141 -6.778 1.00 91.06 100 GLN A N 1
ATOM 833 C CA . GLN A 1 100 ? -6.431 1.242 -8.217 1.00 91.06 100 GLN A CA 1
ATOM 834 C C . GLN A 1 100 ? -5.243 1.904 -8.917 1.00 91.06 100 GLN A C 1
ATOM 836 O O . GLN A 1 100 ? -4.697 1.317 -9.843 1.00 91.06 100 GLN A O 1
ATOM 841 N N . ASN A 1 101 ? -4.750 3.031 -8.398 1.00 89.44 101 ASN A N 1
ATOM 842 C CA . ASN A 1 101 ? -3.548 3.681 -8.930 1.00 89.44 101 ASN A CA 1
ATOM 843 C C . ASN A 1 101 ? -2.334 2.739 -8.936 1.00 89.44 101 ASN A C 1
ATOM 845 O O . ASN A 1 101 ? -1.524 2.757 -9.859 1.00 89.44 101 ASN A O 1
ATOM 849 N N . LEU A 1 102 ? -2.198 1.902 -7.903 1.00 89.38 102 LEU A N 1
ATOM 850 C CA . LEU A 1 102 ? -1.100 0.945 -7.798 1.00 89.38 102 LEU A CA 1
ATOM 851 C C . LEU A 1 102 ? -1.223 -0.195 -8.818 1.00 89.38 102 LEU A C 1
ATOM 853 O O . LEU A 1 102 ? -0.203 -0.650 -9.336 1.00 89.38 102 LEU A O 1
ATOM 857 N N . LYS A 1 103 ? -2.449 -0.631 -9.130 1.00 90.00 103 LYS A N 1
ATOM 858 C CA . LYS A 1 103 ? -2.717 -1.570 -10.229 1.00 90.00 103 LYS A CA 1
ATOM 859 C C . LYS A 1 103 ? -2.408 -0.946 -11.579 1.00 90.00 103 LYS A C 1
ATOM 861 O O . LYS A 1 103 ? -1.659 -1.539 -12.344 1.00 90.00 103 LYS A O 1
ATOM 866 N N . ASP A 1 104 ? -2.908 0.259 -11.827 1.00 89.69 104 ASP A N 1
ATOM 867 C CA . ASP A 1 104 ? -2.703 0.965 -13.092 1.00 89.69 104 ASP A CA 1
ATOM 868 C C . ASP A 1 104 ? -1.201 1.179 -13.346 1.00 89.69 104 ASP A C 1
ATOM 870 O O . ASP A 1 104 ? -0.699 0.943 -14.446 1.00 89.69 104 ASP A O 1
ATOM 874 N N . PHE A 1 105 ? -0.445 1.532 -12.301 1.00 87.50 105 PHE A N 1
ATOM 875 C CA . PHE A 1 105 ? 1.010 1.641 -12.370 1.00 87.50 105 PHE A CA 1
ATOM 876 C C . PHE A 1 105 ? 1.688 0.296 -12.682 1.00 87.50 105 PHE A C 1
ATOM 878 O O . PHE A 1 105 ? 2.611 0.243 -13.491 1.00 87.50 105 PHE A O 1
ATOM 885 N N . ALA A 1 106 ? 1.238 -0.798 -12.064 1.00 86.19 106 ALA A N 1
ATOM 886 C CA . ALA A 1 106 ? 1.802 -2.129 -12.285 1.00 86.19 106 ALA A CA 1
ATOM 887 C C . ALA A 1 106 ? 1.492 -2.696 -13.681 1.00 86.19 106 ALA A C 1
ATOM 889 O O . ALA A 1 106 ? 2.310 -3.429 -14.238 1.00 86.19 106 ALA A O 1
ATOM 890 N N . GLU A 1 107 ? 0.325 -2.368 -14.232 1.00 86.12 107 GLU A N 1
ATOM 891 C CA . GLU A 1 107 ? -0.110 -2.767 -15.575 1.00 86.12 107 GLU A CA 1
ATOM 892 C C . GLU A 1 107 ? 0.478 -1.875 -16.676 1.00 86.12 107 GLU A C 1
ATOM 894 O O . GLU A 1 107 ? 0.481 -2.261 -17.847 1.00 86.12 107 GLU A O 1
ATOM 899 N N . THR A 1 108 ? 1.016 -0.705 -16.321 1.00 81.88 108 THR A N 1
ATOM 900 C CA . THR A 1 108 ? 1.688 0.178 -17.273 1.00 81.88 108 THR A CA 1
ATOM 901 C C . THR A 1 108 ? 2.962 -0.494 -17.785 1.00 81.88 108 THR A C 1
ATOM 903 O O . THR A 1 108 ? 3.998 -0.532 -17.121 1.00 81.88 108 THR A O 1
ATOM 906 N N . ILE A 1 109 ? 2.890 -1.027 -19.005 1.00 58.97 109 ILE A N 1
ATOM 907 C CA . ILE A 1 109 ? 4.058 -1.503 -19.741 1.00 58.97 109 ILE A CA 1
ATOM 908 C C . ILE A 1 109 ? 4.870 -0.272 -20.143 1.00 58.97 109 ILE A C 1
AT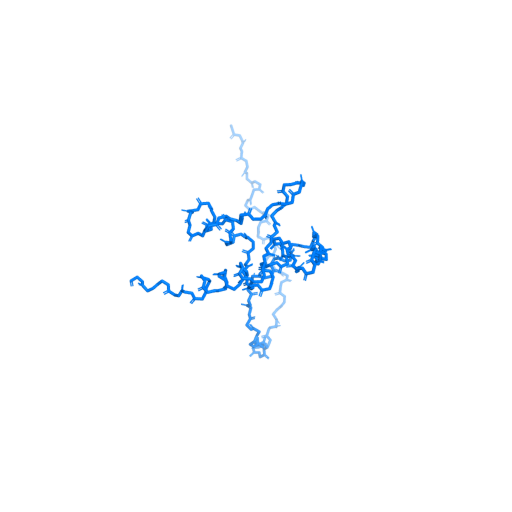OM 910 O O . ILE A 1 109 ? 4.453 0.505 -21.002 1.00 58.97 109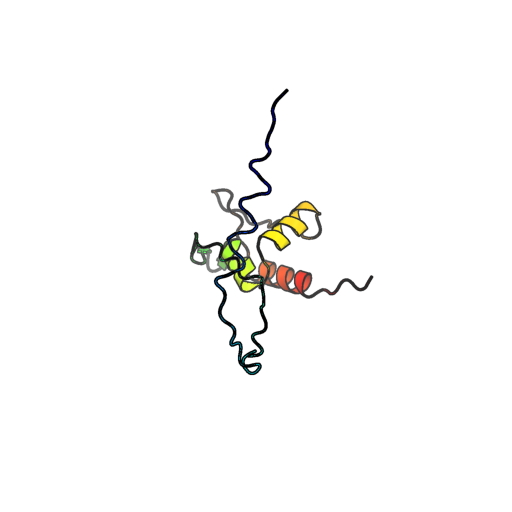 ILE A O 1
ATOM 914 N N . ILE A 1 110 ? 6.040 -0.102 -19.532 1.00 58.69 110 ILE A N 1
ATOM 915 C CA . ILE A 1 110 ? 7.041 0.849 -20.014 1.00 58.69 110 ILE A CA 1
ATOM 916 C C . ILE A 1 110 ? 7.599 0.252 -21.309 1.00 58.69 110 ILE A C 1
ATOM 918 O O . ILE A 1 110 ? 8.381 -0.697 -21.278 1.00 58.69 110 ILE A O 1
ATOM 922 N N . VAL A 1 111 ? 7.117 0.739 -22.451 1.00 49.72 111 VAL A N 1
ATOM 923 C CA . VAL A 1 111 ? 7.727 0.461 -23.753 1.00 49.72 111 VAL A CA 1
ATOM 924 C C . VAL A 1 111 ? 8.930 1.396 -23.863 1.00 49.72 111 VAL A C 1
ATOM 926 O O . VAL A 1 111 ? 8.745 2.598 -24.050 1.00 49.72 111 VAL A O 1
ATOM 929 N N . GLU A 1 112 ? 10.133 0.858 -23.651 1.00 39.00 112 GLU A N 1
ATOM 930 C CA . GLU A 1 112 ? 11.402 1.532 -23.976 1.00 39.00 112 GLU A CA 1
ATOM 931 C C . GLU A 1 112 ? 11.699 1.475 -25.480 1.00 39.00 112 GLU A C 1
ATOM 933 O O . GLU A 1 112 ? 11.429 0.419 -26.104 1.00 39.00 112 GLU A O 1
#

pLDDT: mean 71.26, std 19.01, range [38.88, 92.06]

Sequence (112 aa):
MKLNAYIFISFFIFLKFFPLHLPLSFTILIPINPFQTISKGVNRLPVKIKGKIFYYTSEALDKAGVHESTWRRWLKNGDIEDVKTKNRNGWRLFTDDDIQNLKDFAETIIVE